Protein AF-A0A7S0BUZ9-F1 (afdb_monomer)

Foldseek 3Di:
DPPLQVQCVVVVHQAHPQRARLVLQPDDLVRLVVLQPDDLCPLHLVVLQCLQQPPDDADPDRPSNVVSLVVCCVPPNPVSSVVSLVRSQDNDSSGDNNNDPHRDPSNVVPVVVVCVVCVPPPDDDDDD

pLDDT: mean 88.38, std 6.19, range [56.31, 96.62]

InterPro domains:
  IPR021259 Protein of unknown function DUF2817 [PF10994] (1-123)

Secondary structure (DSSP, 8-state):
---SSHHHHHTT-SS-TTS--GGG----HHHHHHHHHS-TTTTSSGGGHHHHS-SS---SS-HHHHHHHHHHHHHHHHHHHHHHHHHS-SS-TTSTT---SS--HHHHHHHHHHHHHHTT-S--PPP-

Mean predicted aligned error: 5.7 Å

Solvent-accessible surface area (backbone atoms only — not comparable to full-atom values): 7621 Å² total; per-residue (Å²): 135,80,66,72,47,54,60,7,60,77,67,78,41,84,30,39,91,80,41,24,21,69,95,54,23,82,56,51,72,66,61,45,49,55,60,65,71,41,67,64,49,78,58,49,29,60,85,45,35,69,47,70,43,54,97,61,88,77,53,99,80,36,68,65,43,53,49,44,55,50,52,39,37,70,75,62,30,63,66,46,47,53,49,9,65,68,65,44,18,63,82,39,70,82,34,62,66,6,20,53,96,57,72,48,67,56,70,59,48,46,61,54,51,50,48,64,66,46,73,79,50,98,71,84,85,84,85,131

Radius of gyration: 17.75 Å; Cα contacts (8 Å, |Δi|>4): 120; chains: 1; bounding box: 33×32×54 Å

Organism: NCBI:txid101924

Nearest PDB structures (foldseek):
  2a9i-assembly1_A  TM=2.238E-01  e=6.248E+00  Mus musculus

Sequence (128 aa):
VHAVNPYGFAALRRTNENNVDLNRNFLTDEQRSDRLSADPNEHGYEDFNWHLNPTYVPRYFDPLSIAGVGLQRVWRGSKATRRALLTGTYHRKGGLWYGGERLELSNKLLPETLTSILGGANGLAKVE

Structure (mmCIF, N/CA/C/O backbone):
data_AF-A0A7S0BUZ9-F1
#
_entry.id   AF-A0A7S0BUZ9-F1
#
loop_
_atom_site.group_PDB
_atom_site.id
_atom_site.type_symbol
_atom_site.label_atom_id
_atom_site.label_alt_id
_atom_site.label_comp_id
_atom_site.label_asym_id
_atom_site.label_entity_id
_atom_site.label_seq_id
_atom_site.pdbx_PDB_ins_code
_atom_site.Cartn_x
_atom_site.Cartn_y
_atom_site.Cartn_z
_atom_site.occupancy
_atom_site.B_iso_or_equiv
_atom_site.auth_seq_id
_atom_site.auth_comp_id
_atom_site.auth_asym_id
_atom_site.auth_atom_id
_atom_site.pdbx_PDB_model_num
ATOM 1 N N . VAL A 1 1 ? -6.271 -11.844 15.303 1.00 83.81 1 VAL A N 1
ATOM 2 C CA . VAL A 1 1 ? -7.437 -11.485 14.460 1.00 83.81 1 VAL A CA 1
ATOM 3 C C . VAL A 1 1 ? -7.235 -12.102 13.087 1.00 83.81 1 VAL A C 1
ATOM 5 O O . VAL A 1 1 ? -6.216 -11.824 12.467 1.00 83.81 1 VAL A O 1
ATOM 8 N N . HIS A 1 2 ? -8.127 -12.991 12.653 1.00 88.75 2 HIS A N 1
ATOM 9 C CA . HIS A 1 2 ? -8.072 -13.585 11.312 1.00 88.75 2 HIS A CA 1
ATOM 10 C C . HIS A 1 2 ? -8.887 -12.734 10.324 1.00 88.75 2 HIS A C 1
ATOM 12 O O . HIS A 1 2 ? -9.824 -12.061 10.743 1.00 88.75 2 HIS A O 1
ATOM 18 N N . ALA A 1 3 ? -8.530 -12.765 9.035 1.00 90.25 3 ALA A N 1
ATOM 19 C CA . ALA A 1 3 ? -9.248 -12.080 7.952 1.00 90.25 3 ALA A CA 1
ATOM 20 C C . ALA A 1 3 ? -9.507 -10.572 8.182 1.00 90.25 3 ALA A C 1
ATOM 22 O O . ALA A 1 3 ? -10.606 -10.081 7.947 1.00 90.25 3 ALA A O 1
ATOM 23 N N . VAL A 1 4 ? -8.473 -9.814 8.578 1.00 94.00 4 VAL A N 1
ATOM 24 C CA . VAL A 1 4 ? -8.541 -8.337 8.726 1.00 94.00 4 VAL A CA 1
ATOM 25 C C . VAL A 1 4 ? -9.011 -7.641 7.433 1.00 94.00 4 VAL A C 1
ATOM 27 O O . VAL A 1 4 ? -9.690 -6.616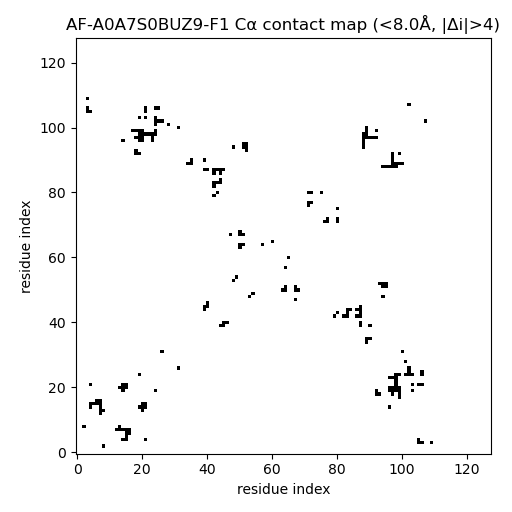 7.482 1.00 94.00 4 VAL A O 1
ATOM 30 N N . ASN A 1 5 ? -8.682 -8.219 6.273 1.00 95.56 5 ASN A N 1
ATOM 31 C CA . ASN A 1 5 ? -9.227 -7.845 4.969 1.00 95.56 5 ASN A CA 1
ATOM 32 C C . ASN A 1 5 ? -10.261 -8.897 4.507 1.00 95.56 5 ASN A C 1
ATOM 34 O O . ASN A 1 5 ? -9.883 -9.807 3.765 1.00 95.56 5 ASN A O 1
ATOM 38 N N . PRO A 1 6 ? -11.538 -8.825 4.928 1.00 94.81 6 PRO A N 1
ATOM 39 C CA . PRO A 1 6 ? -12.536 -9.833 4.566 1.00 94.81 6 PRO A CA 1
ATOM 40 C C . PRO A 1 6 ? -12.849 -9.830 3.064 1.00 94.81 6 PRO A C 1
ATOM 42 O O . PRO A 1 6 ? -12.974 -10.897 2.467 1.00 94.81 6 PRO A O 1
ATOM 45 N N . TYR A 1 7 ? -12.900 -8.649 2.435 1.00 95.69 7 TYR A N 1
ATOM 46 C CA . TYR A 1 7 ? -13.102 -8.514 0.990 1.00 95.69 7 TYR A CA 1
ATOM 47 C C . TYR A 1 7 ? -11.979 -9.198 0.204 1.00 95.69 7 TYR A C 1
ATOM 49 O O . TYR A 1 7 ? -12.228 -10.029 -0.670 1.00 95.69 7 TYR A O 1
ATOM 57 N N . GLY A 1 8 ? -10.727 -8.885 0.549 1.00 95.06 8 GLY A N 1
ATOM 58 C CA . GLY A 1 8 ? -9.569 -9.483 -0.102 1.00 95.06 8 GLY A CA 1
ATOM 59 C C . GLY A 1 8 ? -9.478 -10.985 0.136 1.00 95.06 8 GLY A C 1
ATOM 60 O O . GLY A 1 8 ? -9.204 -11.735 -0.797 1.00 95.06 8 GLY A O 1
ATOM 61 N N . PHE A 1 9 ? -9.789 -11.436 1.354 1.00 95.50 9 PHE A N 1
ATOM 62 C CA . PHE A 1 9 ? -9.824 -12.854 1.698 1.00 95.50 9 PHE A CA 1
ATOM 63 C C . PHE A 1 9 ? -10.847 -13.624 0.850 1.00 95.50 9 PHE A C 1
ATOM 65 O O . PHE A 1 9 ? -10.502 -14.650 0.269 1.00 95.50 9 PHE A O 1
ATOM 72 N N . ALA A 1 10 ? -12.070 -13.103 0.709 1.00 96.50 10 ALA A N 1
ATOM 73 C CA . ALA A 1 10 ? -13.120 -13.727 -0.098 1.00 96.50 10 ALA A CA 1
ATOM 74 C C . ALA A 1 10 ? -12.774 -13.785 -1.597 1.00 96.50 10 ALA A C 1
ATOM 76 O O . ALA A 1 10 ? -13.134 -14.740 -2.279 1.00 96.50 10 ALA A O 1
ATOM 77 N N . ALA A 1 11 ? -12.057 -12.781 -2.106 1.00 93.88 11 ALA A N 1
ATOM 78 C CA . ALA A 1 11 ? -11.679 -12.674 -3.515 1.00 93.88 11 ALA A CA 1
ATOM 79 C C . ALA A 1 11 ? -10.249 -13.166 -3.825 1.00 93.88 11 ALA A C 1
ATOM 81 O O . ALA A 1 11 ? -9.747 -12.908 -4.918 1.00 93.88 11 ALA A O 1
ATOM 82 N N . LEU A 1 12 ? -9.575 -13.838 -2.878 1.00 92.56 12 LEU A N 1
ATOM 83 C CA . LEU A 1 12 ? -8.180 -14.297 -2.998 1.00 92.56 12 LEU A CA 1
ATOM 84 C C . LEU A 1 12 ? -7.206 -13.200 -3.472 1.00 92.56 12 LEU A C 1
ATOM 86 O O . LEU A 1 12 ? -6.276 -13.447 -4.241 1.00 92.56 12 LEU A O 1
ATOM 90 N N . ARG A 1 13 ? -7.410 -11.967 -3.003 1.00 90.62 13 ARG A N 1
ATOM 91 C CA . ARG A 1 13 ? -6.595 -10.800 -3.357 1.00 90.62 13 ARG A CA 1
ATOM 92 C C . ARG A 1 13 ? -6.031 -10.114 -2.121 1.00 90.62 13 ARG A C 1
ATOM 94 O O . ARG A 1 13 ? -6.588 -10.153 -1.030 1.00 90.62 13 ARG A O 1
ATOM 101 N N . ARG A 1 14 ? -4.905 -9.429 -2.317 1.00 92.81 14 ARG A N 1
ATOM 102 C CA . ARG A 1 14 ? -4.191 -8.724 -1.244 1.00 92.81 14 ARG A CA 1
ATOM 103 C C . ARG A 1 14 ? -4.917 -7.462 -0.767 1.00 92.81 14 ARG A C 1
ATOM 105 O O . ARG A 1 14 ? -4.880 -7.155 0.421 1.00 92.81 14 ARG A O 1
ATOM 112 N N . THR A 1 15 ? -5.525 -6.723 -1.690 1.00 95.25 15 THR A N 1
ATOM 113 C CA . THR A 1 15 ? -6.110 -5.401 -1.428 1.00 95.25 15 THR A CA 1
ATOM 114 C C . THR A 1 15 ? -7.582 -5.479 -1.030 1.00 95.25 15 THR A C 1
ATOM 116 O O . THR A 1 15 ? -8.235 -6.498 -1.261 1.00 95.25 15 THR A O 1
ATOM 119 N N . ASN A 1 16 ? -8.091 -4.445 -0.365 1.00 95.81 16 ASN A N 1
ATOM 120 C CA . ASN A 1 16 ? -9.506 -4.350 0.001 1.00 95.81 16 ASN A CA 1
ATOM 121 C C . ASN A 1 16 ? -10.376 -3.877 -1.187 1.00 95.81 16 ASN A C 1
ATOM 123 O O . ASN A 1 16 ? -9.903 -3.785 -2.325 1.00 95.81 16 ASN A O 1
ATOM 127 N N . GLU A 1 17 ? -11.645 -3.573 -0.922 1.00 95.19 17 GLU A N 1
ATOM 128 C CA . GLU A 1 17 ? -12.634 -3.096 -1.895 1.00 95.19 17 GLU A CA 1
ATOM 129 C C . GLU A 1 17 ? -12.226 -1.795 -2.601 1.00 95.19 17 GLU A C 1
ATOM 131 O O . GLU A 1 17 ? -12.586 -1.581 -3.756 1.00 95.19 17 GLU A O 1
ATOM 136 N N . ASN A 1 18 ? -11.397 -0.976 -1.949 1.00 95.69 18 ASN A N 1
ATOM 137 C CA . ASN A 1 18 ? -10.876 0.285 -2.477 1.00 95.69 18 ASN A CA 1
ATOM 138 C C . ASN A 1 18 ? -9.516 0.122 -3.184 1.00 95.69 18 ASN A C 1
ATOM 140 O O . ASN A 1 18 ? -8.835 1.109 -3.455 1.00 95.69 18 ASN A O 1
ATOM 144 N N . ASN A 1 19 ? -9.096 -1.119 -3.462 1.00 95.19 19 ASN A N 1
ATOM 145 C CA . ASN A 1 19 ? -7.760 -1.465 -3.952 1.00 95.19 19 ASN A CA 1
ATOM 146 C C . ASN A 1 19 ? -6.614 -1.039 -3.009 1.00 95.19 19 ASN A C 1
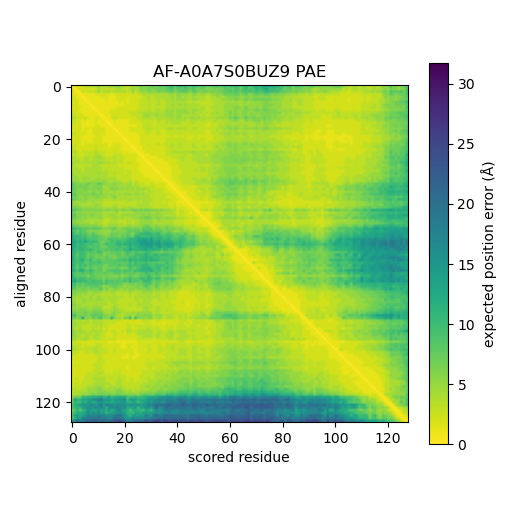ATOM 148 O O . ASN A 1 19 ? -5.463 -0.938 -3.428 1.00 95.19 19 ASN A O 1
ATOM 152 N N . VAL A 1 20 ? -6.897 -0.848 -1.721 1.00 96.62 20 VAL A N 1
ATOM 153 C CA . VAL A 1 20 ? -5.892 -0.457 -0.732 1.00 96.62 20 VAL A CA 1
ATOM 154 C C . VAL A 1 20 ? -5.202 -1.690 -0.143 1.00 96.62 20 VAL A C 1
ATOM 156 O O . VAL A 1 20 ? -5.852 -2.645 0.287 1.00 96.62 20 VAL A O 1
ATOM 159 N N . ASP A 1 21 ? -3.869 -1.684 -0.108 1.00 95.38 21 ASP A N 1
ATOM 160 C CA . ASP A 1 21 ? -3.068 -2.631 0.667 1.00 95.38 21 ASP A CA 1
ATOM 161 C C . ASP A 1 21 ? -3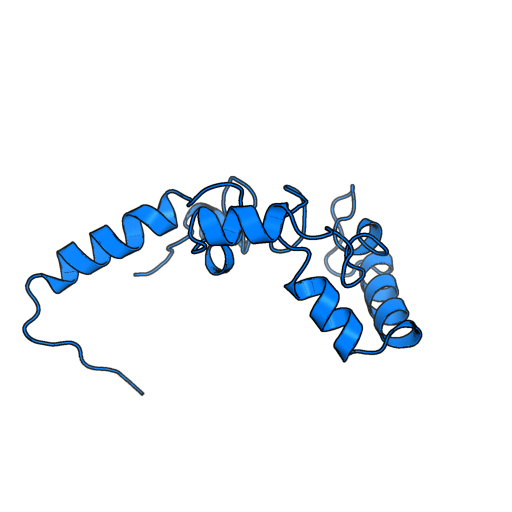.085 -2.213 2.140 1.00 95.38 21 ASP A C 1
ATOM 163 O O . ASP A 1 21 ? -2.406 -1.266 2.547 1.00 95.38 21 ASP A O 1
ATOM 167 N N . LEU A 1 22 ? -3.841 -2.949 2.959 1.00 95.06 22 LEU A N 1
ATOM 168 C CA . LEU A 1 22 ? -3.984 -2.645 4.383 1.00 95.06 22 LEU A CA 1
ATOM 169 C C . LEU A 1 22 ? -2.642 -2.626 5.134 1.00 95.06 22 LEU A C 1
ATOM 171 O O . LEU A 1 22 ? -2.495 -1.851 6.075 1.00 95.06 22 LEU A O 1
ATOM 175 N N . ASN A 1 23 ? -1.629 -3.380 4.683 1.00 93.06 23 ASN A N 1
ATOM 176 C CA . ASN A 1 23 ? -0.293 -3.383 5.301 1.00 93.06 23 ASN A CA 1
ATOM 177 C C . ASN A 1 23 ? 0.519 -2.108 5.013 1.00 93.06 23 ASN A C 1
ATOM 179 O O . ASN A 1 23 ? 1.608 -1.931 5.559 1.00 93.06 23 ASN A O 1
ATOM 183 N N . ARG A 1 24 ? 0.033 -1.240 4.123 1.00 93.00 24 ARG A N 1
ATOM 184 C CA . ARG A 1 24 ? 0.623 0.070 3.802 1.00 93.00 24 ARG A CA 1
ATOM 185 C C . ARG A 1 24 ? -0.253 1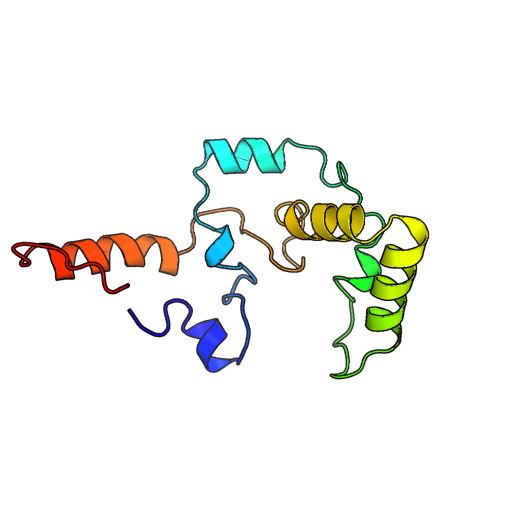.225 4.279 1.00 93.00 24 ARG A C 1
ATOM 187 O O . ARG A 1 24 ? 0.146 2.374 4.208 1.00 93.00 24 ARG A O 1
ATOM 194 N N . ASN A 1 25 ? -1.442 0.942 4.791 1.00 95.44 25 ASN A N 1
ATOM 195 C CA . ASN A 1 25 ? -2.442 1.967 5.038 1.00 95.44 25 ASN A CA 1
ATOM 196 C C . ASN A 1 25 ? -2.368 2.608 6.445 1.00 95.44 25 ASN A C 1
ATOM 198 O O . ASN A 1 25 ? -3.156 3.496 6.748 1.00 95.44 25 ASN A O 1
ATOM 202 N N . PHE A 1 26 ? -1.387 2.229 7.273 1.00 93.62 26 PHE A N 1
ATOM 203 C CA . PHE A 1 26 ? -1.171 2.734 8.643 1.00 93.62 26 PHE A CA 1
ATOM 204 C C . PHE A 1 26 ? -0.389 4.062 8.741 1.00 93.62 26 PHE A C 1
ATOM 206 O O . PHE A 1 26 ? 0.154 4.371 9.798 1.00 93.62 26 PHE A O 1
ATOM 213 N N . LEU A 1 27 ? -0.296 4.843 7.660 1.00 92.94 27 LEU A N 1
ATOM 214 C CA . LEU A 1 27 ? 0.330 6.170 7.722 1.00 92.94 27 LEU A CA 1
ATOM 215 C C . LEU A 1 27 ? -0.557 7.171 8.471 1.00 92.94 27 LEU A C 1
ATOM 217 O O . LEU A 1 27 ? -1.773 7.193 8.236 1.00 92.94 27 LEU A O 1
ATOM 221 N N . THR A 1 28 ? 0.067 8.027 9.291 1.00 93.69 28 THR A N 1
ATOM 222 C CA . THR A 1 28 ? -0.585 9.240 9.821 1.00 93.69 28 THR A CA 1
ATOM 223 C C . THR A 1 28 ? -0.933 10.200 8.685 1.00 93.69 28 THR A C 1
ATOM 225 O O . THR A 1 28 ? -0.432 10.060 7.564 1.00 93.69 28 THR A O 1
ATOM 228 N N . ASP A 1 29 ? -1.789 11.183 8.960 1.00 92.50 29 ASP A N 1
ATOM 229 C CA . ASP A 1 29 ? -2.161 12.179 7.956 1.00 92.50 29 ASP A CA 1
ATOM 230 C C . ASP A 1 29 ? -0.950 13.027 7.534 1.00 92.50 29 ASP A C 1
ATOM 232 O O . ASP A 1 29 ? -0.787 13.273 6.338 1.00 92.50 29 ASP A O 1
ATOM 236 N N . GLU A 1 30 ? -0.033 13.366 8.455 1.00 94.44 30 GLU A N 1
ATOM 237 C CA . GLU A 1 30 ? 1.219 14.050 8.096 1.00 94.44 30 GLU A CA 1
ATOM 238 C C . GLU A 1 30 ? 2.107 13.161 7.222 1.00 94.44 30 GLU A C 1
ATOM 240 O O . GLU A 1 30 ? 2.508 13.566 6.135 1.00 94.44 30 GLU A O 1
ATOM 245 N N . GLN A 1 31 ? 2.345 11.908 7.633 1.00 93.38 31 GLN A N 1
ATOM 246 C CA . GLN A 1 31 ? 3.164 10.971 6.857 1.00 93.38 31 GLN A CA 1
ATOM 247 C C . GLN A 1 31 ? 2.593 10.742 5.457 1.00 93.38 31 GLN A C 1
ATOM 249 O O . GLN A 1 31 ? 3.339 10.577 4.494 1.00 93.38 31 GLN A O 1
ATOM 254 N N . ARG A 1 32 ? 1.266 10.693 5.331 1.00 92.38 32 ARG A N 1
ATOM 255 C CA . ARG A 1 32 ? 0.591 10.539 4.043 1.00 92.38 32 ARG A CA 1
ATOM 256 C C . ARG A 1 32 ? 0.720 11.799 3.198 1.00 92.38 32 ARG A C 1
ATOM 258 O O . ARG A 1 32 ? 1.019 11.680 2.013 1.00 92.38 32 ARG A O 1
ATOM 265 N N . SER A 1 33 ? 0.534 12.974 3.797 1.00 91.88 33 SER A N 1
ATOM 266 C CA . SER A 1 33 ? 0.750 14.262 3.135 1.00 91.88 33 SER A CA 1
ATOM 267 C C . SER A 1 33 ? 2.174 14.365 2.591 1.00 91.88 33 SER A C 1
ATOM 269 O O . SER A 1 33 ? 2.356 14.656 1.411 1.00 91.88 33 SER A O 1
ATOM 271 N N . ASP A 1 34 ? 3.178 14.008 3.394 1.00 91.94 34 ASP A N 1
ATOM 272 C CA . ASP A 1 34 ? 4.580 13.996 2.974 1.00 91.94 34 ASP A CA 1
ATOM 273 C C . ASP A 1 34 ? 4.785 13.080 1.760 1.00 91.94 34 ASP A C 1
ATOM 275 O O . ASP A 1 34 ? 5.389 13.482 0.764 1.00 91.94 34 ASP A O 1
ATOM 279 N N . ARG A 1 35 ? 4.211 11.868 1.787 1.00 89.12 35 ARG A N 1
ATOM 280 C CA . ARG A 1 35 ? 4.289 10.914 0.666 1.00 89.12 35 ARG A CA 1
ATOM 281 C C . ARG A 1 35 ? 3.626 11.429 -0.602 1.00 89.12 35 ARG A C 1
ATOM 283 O O . ARG A 1 35 ? 4.164 11.194 -1.676 1.00 89.12 35 ARG A O 1
ATOM 290 N N . LEU A 1 36 ? 2.479 12.092 -0.483 1.00 89.19 36 LEU A N 1
ATOM 291 C CA . LEU A 1 36 ? 1.753 12.648 -1.625 1.00 89.19 36 LEU A CA 1
ATOM 292 C C . LEU A 1 36 ? 2.429 13.905 -2.184 1.00 89.19 36 LEU A C 1
ATOM 294 O O . LEU A 1 36 ? 2.324 14.157 -3.381 1.00 89.19 36 LEU A O 1
ATOM 298 N N . SER A 1 37 ? 3.134 14.665 -1.342 1.00 91.06 37 SER A N 1
ATOM 299 C CA . SER A 1 37 ? 3.891 15.852 -1.757 1.00 91.06 37 SER A CA 1
ATOM 300 C C . SER A 1 37 ? 5.225 15.520 -2.436 1.00 91.06 37 SER A C 1
ATOM 302 O O . SER A 1 37 ? 5.730 16.321 -3.222 1.00 91.06 37 SER A O 1
ATOM 304 N N . ALA A 1 38 ? 5.790 14.343 -2.147 1.00 89.25 38 ALA A N 1
ATOM 305 C CA . ALA A 1 38 ? 6.994 13.850 -2.799 1.00 89.25 38 ALA A CA 1
ATOM 306 C C . ALA A 1 38 ? 6.758 13.581 -4.292 1.00 89.25 38 ALA A C 1
ATOM 308 O O . ALA A 1 38 ? 5.641 13.263 -4.716 1.00 89.25 38 ALA A O 1
ATOM 309 N N . ASP A 1 39 ? 7.835 13.6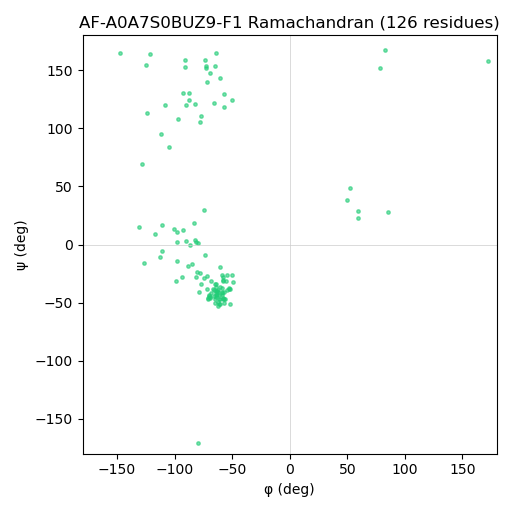56 -5.078 1.00 90.94 39 ASP A N 1
ATOM 310 C CA . ASP A 1 39 ? 7.794 13.331 -6.501 1.00 90.94 39 ASP A CA 1
ATOM 311 C C . ASP A 1 39 ? 7.285 11.883 -6.697 1.00 90.94 39 ASP A C 1
ATOM 313 O O . ASP A 1 39 ? 7.940 10.940 -6.234 1.00 90.94 39 ASP A O 1
ATOM 317 N N . PRO A 1 40 ? 6.143 11.671 -7.389 1.00 86.81 40 PRO A N 1
ATOM 318 C CA . PRO A 1 40 ? 5.609 10.334 -7.667 1.00 86.81 40 PRO A CA 1
ATOM 319 C C . PRO A 1 40 ? 6.615 9.411 -8.360 1.00 86.81 40 PRO A C 1
ATOM 321 O O . PRO A 1 40 ? 6.535 8.186 -8.226 1.00 86.81 40 PRO A O 1
ATOM 324 N N . ASN A 1 41 ? 7.568 9.980 -9.100 1.00 91.12 41 ASN A N 1
ATOM 325 C CA . ASN A 1 41 ? 8.553 9.241 -9.869 1.00 91.12 41 ASN A CA 1
ATOM 326 C C . ASN A 1 41 ? 9.984 9.364 -9.323 1.00 91.12 41 ASN A C 1
ATOM 328 O O . ASN A 1 41 ? 10.918 8.964 -10.018 1.00 91.12 41 ASN A O 1
ATOM 332 N N . GLU A 1 42 ? 10.173 9.800 -8.069 1.00 89.75 42 GLU A N 1
ATOM 333 C CA . GLU A 1 42 ? 11.498 9.986 -7.439 1.00 89.75 42 GLU A CA 1
ATOM 334 C C . GLU A 1 42 ? 12.418 8.759 -7.613 1.00 89.75 42 GLU A C 1
ATOM 336 O O . GLU A 1 42 ? 13.645 8.855 -7.687 1.00 89.75 42 GLU A O 1
ATOM 341 N N . HIS A 1 43 ? 11.829 7.561 -7.648 1.00 89.31 43 HIS A N 1
ATOM 342 C CA . HIS A 1 43 ? 12.554 6.296 -7.782 1.00 89.31 43 HIS A CA 1
ATOM 343 C C . HIS A 1 43 ? 12.224 5.520 -9.063 1.00 89.31 43 HIS A C 1
ATOM 345 O O . HIS A 1 43 ? 12.686 4.390 -9.211 1.00 89.31 43 HIS A O 1
ATOM 351 N N . GLY A 1 44 ? 11.480 6.110 -10.004 1.00 88.69 44 GLY A N 1
ATOM 352 C CA . GLY A 1 44 ? 11.190 5.503 -11.305 1.00 88.69 44 GLY A CA 1
ATOM 353 C C . GLY A 1 44 ? 9.996 4.547 -11.330 1.00 88.69 44 GLY A C 1
ATOM 354 O O . GLY A 1 44 ? 10.024 3.591 -12.097 1.00 88.69 44 GLY A O 1
ATOM 355 N N . TYR A 1 45 ? 8.983 4.710 -10.470 1.00 89.62 45 TYR A N 1
ATOM 356 C CA . TYR A 1 45 ? 7.782 3.860 -10.529 1.00 89.62 45 TYR A CA 1
ATOM 357 C C . TYR A 1 45 ? 6.948 4.143 -11.789 1.00 89.62 45 TYR A C 1
ATOM 359 O O . TYR A 1 45 ? 6.535 3.211 -12.482 1.00 89.62 45 TYR A O 1
ATOM 367 N N . GLU A 1 46 ? 6.732 5.423 -12.110 1.00 89.31 46 GLU A N 1
ATOM 368 C CA . GLU A 1 46 ? 5.903 5.851 -13.245 1.00 89.31 46 GLU A CA 1
ATOM 369 C C . GLU A 1 46 ? 6.535 5.502 -14.591 1.00 89.31 46 GLU A C 1
ATOM 371 O O . GLU A 1 46 ? 5.807 5.128 -15.512 1.00 89.31 46 GLU A O 1
ATOM 376 N N . ASP A 1 47 ? 7.872 5.493 -14.674 1.00 86.88 47 ASP A N 1
ATOM 377 C CA . ASP A 1 47 ? 8.630 5.067 -15.865 1.00 86.88 47 ASP A CA 1
ATOM 378 C C . ASP A 1 47 ? 8.161 3.704 -16.394 1.00 86.88 47 ASP A C 1
ATOM 380 O O . ASP A 1 47 ? 8.283 3.382 -17.579 1.00 86.88 47 ASP A O 1
ATOM 384 N N . PHE A 1 48 ? 7.608 2.885 -15.502 1.00 81.56 48 PHE A N 1
ATOM 385 C CA . PHE A 1 48 ? 7.227 1.524 -15.797 1.00 81.56 48 PHE A CA 1
ATOM 386 C C . PHE A 1 48 ? 5.806 1.201 -15.343 1.00 81.56 48 PHE A C 1
ATOM 388 O O . PHE A 1 48 ? 5.402 0.043 -15.334 1.00 81.56 48 PHE A O 1
ATOM 395 N N . ASN A 1 49 ? 4.991 2.201 -15.033 1.00 85.88 49 ASN A N 1
ATOM 396 C CA . ASN A 1 49 ? 3.624 1.973 -14.595 1.00 85.88 49 ASN A CA 1
ATOM 397 C C . ASN A 1 49 ? 2.826 1.076 -15.569 1.00 85.88 49 ASN A C 1
ATOM 399 O O . ASN A 1 49 ? 2.055 0.231 -15.127 1.00 85.88 49 ASN A O 1
ATOM 403 N N . TRP A 1 50 ? 3.038 1.217 -16.882 1.00 83.44 50 TRP A N 1
ATOM 404 C CA . TRP A 1 50 ? 2.306 0.468 -17.912 1.00 83.44 50 TRP A CA 1
ATOM 405 C C . TRP A 1 50 ? 2.418 -1.062 -17.779 1.00 83.44 50 TRP A C 1
ATOM 407 O O . TRP A 1 50 ? 1.477 -1.762 -18.140 1.00 83.44 50 TRP A O 1
ATOM 417 N N . HIS A 1 51 ? 3.536 -1.581 -17.254 1.00 83.00 51 HIS A N 1
ATOM 418 C CA . HIS A 1 51 ? 3.724 -3.025 -17.060 1.00 83.00 51 HIS A CA 1
ATOM 419 C C . HIS A 1 51 ? 3.323 -3.496 -15.655 1.00 83.00 51 HIS A C 1
ATOM 421 O O . HIS A 1 51 ? 2.932 -4.650 -15.491 1.00 83.00 51 HIS A O 1
ATOM 427 N N . LEU A 1 52 ? 3.416 -2.620 -14.646 1.00 83.00 52 LEU A N 1
ATOM 428 C CA . LEU A 1 52 ? 3.011 -2.919 -13.266 1.00 83.00 52 LEU A CA 1
ATOM 429 C C . LEU A 1 52 ? 1.496 -2.871 -13.085 1.00 83.00 52 LEU A C 1
ATOM 431 O O . LEU A 1 52 ? 0.943 -3.629 -12.292 1.00 83.00 52 LEU A O 1
ATOM 435 N N . ASN A 1 53 ? 0.849 -1.973 -13.824 1.00 87.31 53 ASN A N 1
ATOM 436 C CA . ASN A 1 53 ? -0.571 -1.671 -13.749 1.00 87.31 53 ASN A CA 1
ATOM 437 C C . ASN A 1 53 ? -1.174 -1.760 -15.158 1.00 87.31 53 ASN A C 1
ATOM 439 O O . ASN A 1 53 ? -1.510 -0.725 -15.749 1.00 87.31 53 ASN A O 1
ATOM 443 N N . PRO A 1 54 ? -1.264 -2.976 -15.731 1.00 85.56 54 PRO A N 1
ATOM 444 C CA . PRO A 1 54 ? -1.852 -3.164 -17.048 1.00 85.56 54 PRO A CA 1
ATOM 445 C C . PRO A 1 54 ? -3.315 -2.706 -17.045 1.00 85.56 54 PRO A C 1
ATOM 447 O O . PRO A 1 54 ? -4.052 -2.899 -16.080 1.00 85.56 54 PRO A O 1
ATOM 450 N N . THR A 1 55 ? -3.755 -2.112 -18.153 1.00 84.75 55 THR A N 1
ATOM 451 C CA . THR A 1 55 ? -5.151 -1.682 -18.356 1.00 84.75 55 THR A CA 1
ATOM 452 C C . THR A 1 55 ? -6.082 -2.831 -18.759 1.00 84.75 55 THR A C 1
ATOM 454 O O . THR A 1 55 ? -7.272 -2.622 -18.982 1.00 84.75 55 THR A O 1
ATOM 457 N N . TYR A 1 56 ? -5.545 -4.045 -18.855 1.00 85.56 56 TYR A N 1
ATOM 458 C CA . TYR A 1 56 ? -6.248 -5.283 -19.166 1.00 85.56 56 TYR A CA 1
ATOM 459 C C . TYR A 1 56 ? -6.063 -6.285 -18.023 1.00 85.56 56 TYR A C 1
ATOM 461 O O . TYR A 1 56 ? -5.173 -6.125 -17.193 1.00 85.56 56 TYR A O 1
ATOM 469 N N . VAL A 1 57 ? -6.891 -7.331 -17.979 1.00 82.31 57 VAL A N 1
ATOM 470 C CA . VAL A 1 57 ? -6.749 -8.406 -16.987 1.00 82.31 57 VAL A CA 1
ATOM 471 C C . VAL A 1 57 ? -5.593 -9.322 -17.415 1.00 82.31 57 VAL A C 1
ATOM 473 O O . VAL A 1 57 ? -5.733 -10.019 -18.427 1.00 82.31 57 VAL A O 1
ATOM 476 N N . PRO A 1 58 ? -4.453 -9.333 -16.697 1.00 77.81 58 PRO A N 1
ATOM 477 C CA . PRO A 1 58 ? -3.323 -10.168 -17.070 1.00 77.81 58 PRO A CA 1
ATOM 478 C C . PRO A 1 58 ? -3.651 -11.647 -16.852 1.00 77.81 58 PRO A C 1
ATOM 480 O O . PRO A 1 58 ? -4.389 -12.028 -15.940 1.00 77.81 58 PRO A O 1
ATOM 483 N N . ARG A 1 59 ? -3.085 -12.504 -17.704 1.00 83.88 59 ARG A N 1
ATOM 484 C CA . ARG A 1 59 ? -3.136 -13.960 -17.514 1.00 83.88 59 ARG A CA 1
ATOM 485 C C . ARG A 1 59 ? -2.188 -14.353 -16.381 1.00 83.88 59 ARG A C 1
ATOM 487 O O . ARG A 1 59 ? -1.230 -13.641 -16.102 1.00 83.88 59 ARG A O 1
ATOM 494 N N . TYR A 1 60 ? -2.412 -15.521 -15.777 1.00 76.19 60 TYR A N 1
ATOM 495 C CA . TYR A 1 60 ? -1.541 -16.040 -14.711 1.00 76.19 60 TYR A CA 1
ATOM 496 C C . TYR A 1 60 ? -0.054 -16.058 -15.119 1.00 76.19 60 TYR A C 1
ATOM 498 O O . TYR A 1 60 ? 0.814 -15.687 -14.335 1.00 76.19 60 TYR A O 1
ATOM 506 N N . PHE A 1 61 ? 0.221 -16.397 -16.381 1.00 79.19 61 PHE A N 1
ATOM 507 C CA . PHE A 1 61 ? 1.498 -16.140 -17.040 1.00 79.19 61 PHE A CA 1
ATOM 508 C C . PHE A 1 61 ? 1.294 -15.092 -18.130 1.00 79.19 61 PHE A C 1
ATOM 510 O O . PHE A 1 61 ? 0.898 -15.428 -19.246 1.00 79.19 61 PHE A O 1
ATOM 517 N N . ASP A 1 62 ? 1.543 -13.828 -17.796 1.00 83.00 62 ASP A N 1
ATOM 518 C CA . ASP A 1 62 ? 1.559 -12.734 -18.762 1.00 83.00 62 ASP A CA 1
ATOM 519 C C . ASP A 1 62 ? 3.005 -12.427 -19.201 1.00 83.00 62 ASP A C 1
ATOM 521 O O . ASP A 1 62 ? 3.785 -11.873 -18.415 1.00 83.00 62 ASP A O 1
ATOM 525 N N . PRO A 1 63 ? 3.389 -12.768 -20.448 1.00 82.69 63 PRO A N 1
ATOM 526 C CA . PRO A 1 63 ? 4.722 -12.494 -20.968 1.00 82.69 63 PRO A CA 1
ATOM 527 C C . PRO A 1 63 ? 5.090 -11.009 -20.935 1.00 82.69 63 PRO A C 1
ATOM 529 O O . PRO A 1 63 ? 6.261 -10.697 -20.738 1.00 82.69 63 PRO A O 1
ATOM 532 N N . LEU A 1 64 ? 4.121 -10.096 -21.089 1.00 81.31 64 LEU A N 1
ATOM 533 C CA . LEU A 1 64 ? 4.381 -8.654 -21.085 1.00 81.31 64 LEU A CA 1
ATOM 534 C C . LEU A 1 64 ? 4.765 -8.167 -19.686 1.00 81.31 64 LEU A C 1
ATOM 536 O O . LEU A 1 64 ? 5.754 -7.449 -19.532 1.00 81.31 64 LEU A O 1
ATOM 540 N N . SER A 1 65 ? 4.046 -8.616 -18.654 1.00 78.19 65 SER A N 1
ATOM 541 C CA . SER A 1 65 ? 4.375 -8.298 -17.260 1.00 78.19 65 SER A CA 1
ATOM 542 C C . SER A 1 65 ? 5.729 -8.884 -16.850 1.00 78.19 65 SER A C 1
ATOM 544 O O . SER A 1 65 ? 6.546 -8.191 -16.242 1.00 78.19 65 SER A O 1
ATOM 546 N N . ILE A 1 66 ? 6.002 -10.142 -17.222 1.00 81.44 66 ILE A N 1
ATOM 547 C CA . ILE A 1 66 ? 7.271 -10.820 -16.909 1.00 81.44 66 ILE A CA 1
ATOM 548 C C . ILE A 1 66 ? 8.443 -10.135 -17.624 1.00 81.44 66 ILE A C 1
ATOM 550 O O . ILE A 1 66 ? 9.464 -9.840 -16.995 1.00 81.44 66 ILE A O 1
ATOM 554 N N . ALA A 1 67 ? 8.295 -9.839 -18.918 1.00 84.31 67 ALA A N 1
ATOM 555 C CA . ALA A 1 67 ? 9.313 -9.145 -19.698 1.00 84.31 67 ALA A CA 1
ATOM 556 C C . ALA A 1 67 ? 9.573 -7.735 -19.156 1.00 84.31 67 ALA A C 1
ATOM 558 O O . ALA A 1 67 ? 10.731 -7.337 -19.062 1.00 84.31 67 ALA A O 1
ATOM 559 N N . GLY A 1 68 ? 8.532 -7.011 -18.730 1.00 81.06 68 GLY A N 1
ATOM 560 C CA . GLY A 1 68 ? 8.665 -5.691 -18.112 1.00 81.06 68 GLY A CA 1
ATOM 561 C C . GLY A 1 68 ? 9.559 -5.711 -16.868 1.00 81.06 68 GLY A C 1
ATOM 562 O O . GLY A 1 68 ? 10.534 -4.961 -16.795 1.00 81.06 68 GLY A O 1
ATOM 563 N N . VAL A 1 69 ? 9.308 -6.634 -15.931 1.00 76.31 69 VAL A N 1
ATOM 564 C CA . VAL A 1 69 ? 10.130 -6.789 -14.714 1.00 76.31 69 VAL A CA 1
ATOM 565 C C . VAL A 1 69 ? 11.556 -7.248 -15.044 1.00 76.31 69 VAL A C 1
ATOM 567 O O . VAL A 1 69 ? 12.521 -6.779 -14.434 1.00 76.31 69 VAL A O 1
ATOM 570 N N . GLY A 1 70 ? 11.711 -8.150 -16.017 1.00 82.62 70 GLY A N 1
ATOM 571 C CA . GLY A 1 70 ? 13.020 -8.607 -16.487 1.00 82.62 70 GLY A CA 1
ATOM 572 C C . GLY A 1 70 ? 13.849 -7.469 -17.084 1.00 82.62 70 GLY A C 1
ATOM 573 O O . GLY A 1 70 ? 14.989 -7.251 -16.671 1.00 82.62 70 GLY A O 1
ATOM 574 N N . LEU A 1 71 ? 13.249 -6.689 -17.986 1.00 83.62 71 LEU A N 1
ATOM 575 C CA . LEU A 1 71 ? 13.870 -5.523 -18.610 1.00 83.62 71 LEU A CA 1
ATOM 576 C C . LEU A 1 71 ? 14.283 -4.498 -17.551 1.00 83.62 71 LEU A C 1
ATOM 578 O O . LEU A 1 71 ? 15.401 -3.994 -17.585 1.00 83.62 71 LEU A O 1
ATOM 582 N N . GLN A 1 72 ? 13.437 -4.268 -16.544 1.00 77.12 72 GLN A N 1
ATOM 583 C CA . GLN A 1 72 ? 13.773 -3.385 -15.429 1.00 77.12 72 GLN A CA 1
ATOM 584 C C . GLN A 1 72 ? 15.024 -3.799 -14.683 1.00 77.12 72 GLN A C 1
ATOM 586 O O . GLN A 1 72 ? 15.906 -2.983 -14.396 1.00 77.12 72 GLN A O 1
ATOM 591 N N . ARG A 1 73 ? 15.104 -5.088 -14.374 1.00 83.56 73 ARG A N 1
ATOM 592 C CA . ARG A 1 73 ? 16.227 -5.637 -13.634 1.00 83.56 73 ARG A CA 1
ATOM 593 C C . ARG A 1 73 ? 17.526 -5.535 -14.432 1.00 83.56 73 ARG A C 1
ATOM 595 O O . ARG A 1 73 ? 18.567 -5.314 -13.821 1.00 83.56 73 ARG A O 1
ATOM 602 N N . VAL A 1 74 ? 17.455 -5.656 -15.759 1.00 86.75 74 VAL A N 1
ATOM 603 C CA . VAL A 1 74 ? 18.597 -5.481 -16.669 1.00 86.75 74 VAL A CA 1
ATOM 604 C C . VAL A 1 74 ? 19.023 -4.014 -16.758 1.00 86.75 74 VAL A C 1
ATOM 606 O O . VAL A 1 74 ? 20.208 -3.727 -16.639 1.00 86.75 74 VAL A O 1
ATOM 609 N N . TRP A 1 75 ? 18.080 -3.082 -16.918 1.00 83.44 75 TRP A N 1
ATOM 610 C CA . TRP A 1 75 ? 18.394 -1.669 -17.165 1.00 83.44 75 TRP A CA 1
ATOM 611 C C . TRP A 1 75 ? 18.804 -0.893 -15.910 1.00 83.44 75 TRP A C 1
ATOM 613 O O . TRP A 1 75 ? 19.713 -0.071 -15.971 1.00 83.44 75 TRP A O 1
ATOM 623 N N . ARG A 1 76 ? 18.138 -1.121 -14.770 1.00 83.31 76 ARG A N 1
ATOM 624 C CA . ARG A 1 76 ? 18.364 -0.347 -13.529 1.00 83.31 76 ARG A CA 1
ATOM 625 C C . ARG A 1 76 ? 18.981 -1.154 -12.395 1.00 83.31 76 ARG A C 1
ATOM 627 O O . ARG A 1 76 ? 19.395 -0.594 -11.380 1.00 83.31 76 ARG A O 1
ATOM 634 N N . GLY A 1 77 ? 19.041 -2.471 -12.547 1.00 89.75 77 GLY A N 1
ATOM 635 C CA . GLY A 1 77 ? 19.487 -3.365 -11.495 1.00 89.75 77 GLY A CA 1
ATOM 636 C C . GLY A 1 77 ? 18.415 -3.622 -10.433 1.00 89.75 77 GLY A C 1
ATOM 637 O O . GLY A 1 77 ? 17.564 -2.797 -10.102 1.00 89.75 77 GLY A O 1
ATOM 638 N N . SER A 1 78 ? 18.513 -4.798 -9.820 1.00 88.31 78 SER A N 1
ATOM 639 C CA . SER A 1 78 ? 17.541 -5.336 -8.859 1.00 88.31 78 SER A CA 1
ATOM 640 C C . SER A 1 78 ? 17.195 -4.405 -7.693 1.00 88.31 78 SER A C 1
ATOM 642 O O . SER A 1 78 ? 16.050 -4.377 -7.241 1.00 88.31 78 SER A O 1
ATOM 644 N N . LYS A 1 79 ? 18.188 -3.674 -7.168 1.00 90.69 79 LYS A N 1
ATOM 645 C CA . LYS A 1 79 ? 18.007 -2.784 -6.010 1.00 90.69 79 LYS A CA 1
ATOM 646 C C . LYS A 1 79 ? 17.144 -1.576 -6.371 1.00 90.69 79 LYS A C 1
ATOM 648 O O . LYS A 1 79 ? 16.218 -1.264 -5.627 1.00 90.69 79 LYS A O 1
ATOM 653 N N . ALA A 1 80 ? 17.420 -0.940 -7.509 1.00 88.88 80 ALA A N 1
ATOM 654 C CA . ALA A 1 80 ? 16.661 0.213 -7.975 1.00 88.88 80 ALA A CA 1
ATOM 655 C C . ALA A 1 80 ? 15.222 -0.183 -8.327 1.00 88.88 80 ALA A C 1
ATOM 657 O O . ALA A 1 80 ? 14.291 0.460 -7.854 1.00 88.88 80 ALA A O 1
ATOM 658 N N . THR A 1 81 ? 15.029 -1.304 -9.034 1.00 87.50 81 THR A N 1
ATOM 659 C CA . THR A 1 81 ? 13.688 -1.831 -9.339 1.00 87.50 81 THR A CA 1
ATOM 660 C C . THR A 1 81 ? 12.880 -2.087 -8.067 1.00 87.50 81 THR A C 1
ATOM 662 O O . THR A 1 81 ? 11.733 -1.662 -7.957 1.00 87.50 81 THR A O 1
ATOM 665 N N . ARG A 1 82 ? 13.480 -2.741 -7.061 1.00 88.50 82 ARG A N 1
ATOM 666 C CA . ARG A 1 82 ? 12.807 -2.986 -5.779 1.00 88.50 82 ARG A CA 1
ATOM 667 C C . ARG A 1 82 ? 12.457 -1.682 -5.064 1.00 88.50 82 ARG A C 1
ATOM 669 O O . ARG A 1 82 ? 11.380 -1.595 -4.487 1.00 88.50 82 ARG A O 1
ATOM 676 N N . ARG A 1 83 ? 13.350 -0.689 -5.085 1.00 89.81 83 ARG A N 1
ATOM 677 C CA . ARG A 1 83 ? 13.100 0.620 -4.471 1.00 89.81 83 ARG A CA 1
ATOM 678 C C . ARG A 1 83 ? 11.904 1.307 -5.131 1.00 89.81 83 ARG A C 1
ATOM 680 O O . ARG A 1 83 ? 10.972 1.640 -4.412 1.00 89.81 83 ARG A O 1
ATOM 687 N N . ALA A 1 84 ? 11.895 1.401 -6.461 1.00 88.69 84 ALA A N 1
ATOM 688 C CA . ALA A 1 84 ? 10.795 1.973 -7.240 1.00 88.69 84 ALA A CA 1
ATOM 689 C C . ALA A 1 84 ? 9.442 1.350 -6.862 1.00 88.69 84 ALA A C 1
ATOM 691 O O . ALA A 1 84 ? 8.504 2.055 -6.493 1.00 88.69 84 ALA A O 1
ATOM 692 N N . LEU A 1 85 ? 9.379 0.013 -6.869 1.00 86.75 85 LEU A N 1
ATOM 693 C CA . LEU A 1 85 ? 8.177 -0.760 -6.552 1.00 86.75 85 LEU A CA 1
ATOM 694 C C . LEU A 1 85 ? 7.642 -0.515 -5.139 1.00 86.75 85 LEU A C 1
ATOM 696 O O . LEU A 1 85 ? 6.436 -0.549 -4.922 1.00 86.75 85 LEU A O 1
ATOM 700 N N . LEU A 1 86 ? 8.526 -0.321 -4.160 1.00 86.31 86 LEU A N 1
ATOM 701 C CA . LEU A 1 86 ? 8.123 -0.163 -2.764 1.00 86.31 86 LEU A CA 1
ATOM 702 C C . LEU A 1 86 ? 7.657 1.261 -2.441 1.00 86.31 86 LEU A C 1
ATOM 704 O O . LEU A 1 86 ? 6.838 1.425 -1.537 1.00 86.31 86 LEU A O 1
ATOM 708 N N . THR A 1 87 ? 8.160 2.274 -3.148 1.00 84.69 87 THR A N 1
ATOM 709 C CA . THR A 1 87 ? 7.914 3.684 -2.810 1.00 84.69 87 THR A CA 1
ATOM 710 C C . THR A 1 87 ? 6.819 4.347 -3.632 1.00 84.69 87 THR A C 1
ATOM 712 O O . THR A 1 87 ? 6.114 5.183 -3.080 1.00 84.69 87 THR A O 1
ATOM 715 N N . GLY A 1 88 ? 6.609 3.957 -4.894 1.00 83.25 88 GLY A N 1
ATOM 716 C CA . GLY A 1 88 ? 5.586 4.551 -5.777 1.00 83.25 88 GLY A CA 1
ATOM 717 C C . GLY A 1 88 ? 4.140 4.139 -5.468 1.00 83.25 88 GLY A C 1
ATOM 718 O O . GLY A 1 88 ? 3.309 4.034 -6.360 1.00 83.25 88 GLY A O 1
ATOM 719 N N . THR A 1 89 ? 3.833 3.834 -4.207 1.00 86.69 89 THR A N 1
ATOM 720 C CA . THR A 1 89 ? 2.615 3.118 -3.801 1.00 86.69 89 THR A CA 1
ATOM 721 C C . THR A 1 89 ? 1.501 4.022 -3.260 1.00 86.69 89 THR A C 1
ATOM 723 O O . THR A 1 89 ? 0.542 3.516 -2.695 1.00 86.69 89 THR A O 1
ATOM 726 N N . TYR A 1 90 ? 1.566 5.349 -3.429 1.00 91.81 90 TYR A N 1
ATOM 727 C CA . TYR A 1 90 ? 0.546 6.276 -2.889 1.00 91.81 90 TYR A CA 1
ATOM 728 C C . TYR A 1 90 ? -0.064 7.238 -3.910 1.00 91.81 90 TYR A C 1
ATOM 730 O O . TYR A 1 90 ? -1.133 7.782 -3.652 1.00 91.81 90 TYR A O 1
ATOM 738 N N . HIS A 1 91 ? 0.545 7.417 -5.081 1.00 90.44 91 HIS A N 1
ATOM 739 C CA . HIS A 1 91 ? 0.073 8.400 -6.063 1.00 90.44 91 HIS A CA 1
ATOM 740 C C . HIS A 1 91 ? -0.984 7.853 -7.028 1.00 90.44 91 HIS A C 1
ATOM 742 O O . HIS A 1 91 ? -1.724 8.626 -7.632 1.00 90.44 91 HIS A O 1
ATOM 748 N N . ARG A 1 92 ? -1.109 6.525 -7.163 1.00 89.12 92 ARG A N 1
ATOM 749 C CA . ARG A 1 92 ? -2.010 5.893 -8.138 1.00 89.12 92 ARG A CA 1
ATOM 750 C C . ARG A 1 92 ? -2.990 4.923 -7.484 1.00 89.12 92 ARG A C 1
ATOM 752 O O . ARG A 1 92 ? -2.597 3.843 -7.057 1.00 89.12 92 ARG A O 1
ATOM 759 N N . LYS A 1 93 ? -4.289 5.255 -7.504 1.00 91.50 93 LYS A N 1
ATOM 760 C CA . LYS A 1 93 ? -5.371 4.426 -6.921 1.00 91.50 93 LYS A CA 1
ATOM 761 C C . LYS A 1 93 ? -5.445 3.005 -7.481 1.00 91.50 93 LYS A C 1
ATOM 763 O O . LYS A 1 93 ? -5.658 2.047 -6.745 1.00 91.50 93 LYS A O 1
ATOM 768 N N . GLY A 1 94 ? -5.262 2.866 -8.792 1.00 88.81 94 GLY A N 1
ATOM 769 C CA . GLY A 1 94 ? -5.209 1.566 -9.472 1.00 88.81 94 GLY A CA 1
ATOM 770 C C . GLY A 1 94 ? -3.839 0.888 -9.403 1.00 88.81 94 GLY A C 1
ATOM 771 O O . GLY A 1 94 ? -3.645 -0.135 -10.047 1.00 88.81 94 GLY A O 1
ATOM 772 N N . GLY A 1 95 ? -2.885 1.485 -8.686 1.00 89.44 95 GLY A N 1
ATOM 773 C CA . GLY A 1 95 ? -1.509 1.031 -8.609 1.00 89.44 95 GLY A CA 1
ATOM 774 C C . GLY A 1 95 ? -1.335 -0.236 -7.776 1.00 89.44 95 GLY A C 1
ATOM 775 O O . GLY A 1 95 ? -2.062 -0.489 -6.809 1.00 89.44 95 GLY A O 1
ATOM 776 N N . LEU A 1 96 ? -0.310 -1.012 -8.115 1.00 88.56 96 LEU A N 1
ATOM 777 C CA . LEU A 1 96 ? 0.163 -2.124 -7.311 1.00 88.56 96 LEU A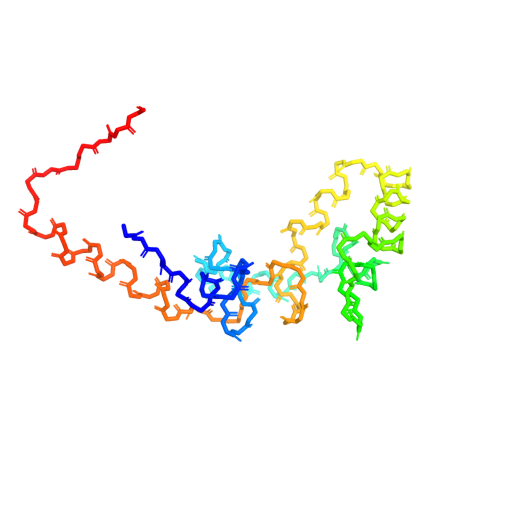 CA 1
ATOM 778 C C . LEU A 1 96 ? 0.539 -1.624 -5.910 1.00 88.56 96 LEU A C 1
ATOM 780 O O . LEU A 1 96 ? 1.310 -0.677 -5.765 1.00 88.56 96 LEU A O 1
ATOM 784 N N . TRP A 1 97 ? 0.009 -2.299 -4.888 1.00 90.06 97 TRP A N 1
ATOM 785 C CA . TRP A 1 97 ? 0.237 -2.006 -3.464 1.00 90.06 97 TRP A CA 1
ATOM 786 C C . TRP A 1 97 ? -0.175 -0.603 -3.015 1.00 90.06 97 TRP A C 1
ATOM 788 O O . TRP A 1 97 ? 0.392 -0.089 -2.053 1.00 90.06 97 TRP A O 1
ATOM 798 N N . TYR A 1 98 ? -1.169 -0.010 -3.678 1.00 94.31 98 TYR A N 1
ATOM 799 C CA . TYR A 1 98 ? -1.695 1.301 -3.324 1.00 94.31 98 TYR A CA 1
ATOM 800 C C . TYR A 1 98 ? -2.035 1.413 -1.824 1.00 94.31 98 TYR A C 1
ATOM 802 O O . TYR A 1 98 ? -2.794 0.611 -1.288 1.00 94.31 98 TYR A O 1
ATOM 810 N N . GLY A 1 99 ? -1.470 2.400 -1.130 1.00 94.62 99 GLY A N 1
ATOM 811 C CA . GLY A 1 99 ? -1.605 2.581 0.319 1.00 94.62 99 GLY A CA 1
ATOM 812 C C . GLY A 1 99 ? -2.838 3.376 0.762 1.00 94.62 99 GLY A C 1
ATOM 813 O O . GLY A 1 99 ? -3.054 3.549 1.963 1.00 94.62 99 GLY A O 1
ATOM 814 N N . GLY A 1 100 ? -3.670 3.838 -0.175 1.00 94.62 100 GLY A N 1
ATOM 815 C CA . GLY A 1 100 ? -4.889 4.595 0.116 1.00 94.62 100 GLY A CA 1
ATOM 816 C C . GLY A 1 100 ? -4.666 6.091 0.35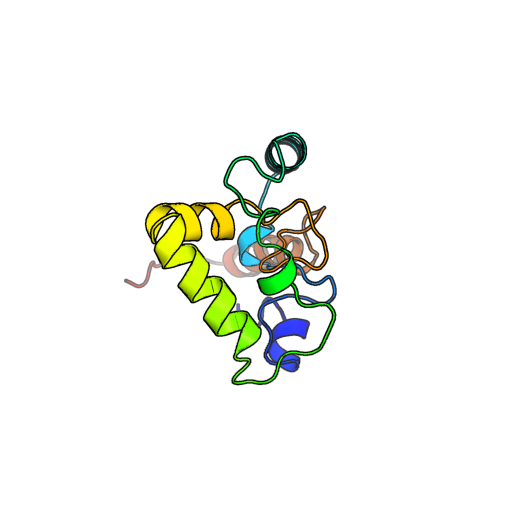0 1.00 94.62 100 GLY A C 1
ATOM 817 O O . GLY A 1 100 ? -3.553 6.561 0.576 1.00 94.62 100 GLY A O 1
ATOM 818 N N . GLU A 1 101 ? -5.765 6.841 0.349 1.00 92.69 101 GLU A N 1
ATOM 819 C CA . GLU A 1 101 ? -5.814 8.289 0.636 1.00 92.69 101 GLU A CA 1
ATOM 820 C C . GLU A 1 101 ? -6.210 8.610 2.079 1.00 92.69 101 GLU A C 1
ATOM 822 O O . GLU A 1 10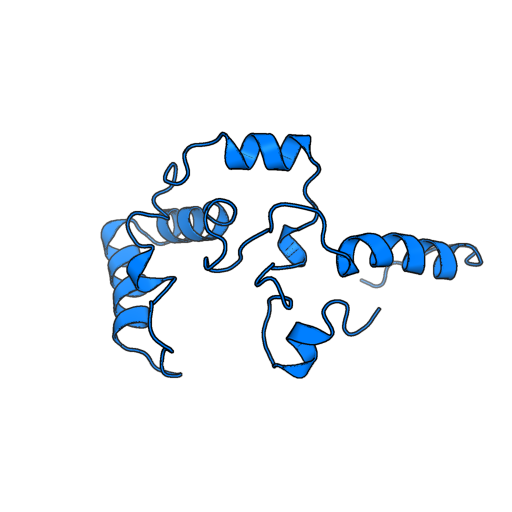1 ? -6.039 9.731 2.538 1.00 92.69 101 GLU A O 1
ATOM 827 N N . ARG A 1 102 ? -6.738 7.624 2.801 1.00 93.75 102 ARG A N 1
ATOM 828 C CA . ARG A 1 102 ? -7.180 7.738 4.191 1.00 93.75 102 ARG A CA 1
ATOM 829 C C . ARG A 1 102 ? -6.966 6.410 4.899 1.00 93.75 102 ARG A C 1
ATOM 831 O O . ARG A 1 102 ? -6.789 5.389 4.237 1.00 93.75 102 ARG A O 1
ATOM 838 N N . LEU A 1 103 ? -7.022 6.409 6.226 1.00 95.12 103 LEU A N 1
ATOM 839 C CA . LEU A 1 103 ? -7.052 5.169 6.996 1.00 95.12 103 LEU A CA 1
ATOM 840 C C . LEU A 1 103 ? -8.362 4.408 6.706 1.00 95.12 103 LEU A C 1
ATOM 842 O O . LEU A 1 103 ? -9.460 4.942 6.896 1.00 95.12 103 LEU A O 1
ATOM 846 N N . GLU A 1 104 ? -8.239 3.176 6.224 1.00 96.25 104 GLU A N 1
ATOM 847 C CA . GLU A 1 104 ? -9.345 2.282 5.885 1.00 96.25 104 GLU A CA 1
ATOM 848 C C . GLU A 1 104 ? -10.023 1.743 7.147 1.00 96.25 104 GLU A C 1
ATOM 850 O O . GLU A 1 104 ? -9.408 1.620 8.210 1.00 96.25 104 GLU A O 1
ATOM 855 N N . LEU A 1 105 ? -11.303 1.384 7.023 1.00 94.31 105 LEU A N 1
ATOM 856 C CA . LEU A 1 105 ? -12.124 0.968 8.161 1.00 94.31 105 LEU A CA 1
ATOM 857 C C . LEU A 1 105 ? -11.535 -0.247 8.892 1.00 94.31 105 LEU A C 1
ATOM 859 O O . LEU A 1 105 ? -11.447 -0.226 10.116 1.00 94.31 105 LEU A O 1
ATOM 863 N N . SER A 1 106 ? -11.052 -1.258 8.162 1.00 93.81 106 SER A N 1
ATOM 864 C CA . SER A 1 106 ? -10.387 -2.427 8.757 1.00 93.81 106 SER A CA 1
ATOM 865 C C . SER A 1 106 ? -9.224 -2.046 9.676 1.00 93.81 106 SER A C 1
ATOM 867 O O . SER A 1 106 ? -9.056 -2.639 10.739 1.00 93.81 106 SER A O 1
ATOM 869 N N . ASN A 1 107 ? -8.438 -1.037 9.294 1.00 94.62 107 ASN A N 1
ATOM 870 C CA . ASN A 1 107 ? -7.289 -0.586 10.073 1.00 94.62 107 ASN A CA 1
ATOM 871 C C . ASN A 1 107 ? -7.682 0.328 11.240 1.00 94.62 107 ASN A C 1
ATOM 873 O O . ASN A 1 107 ? -6.936 0.390 12.212 1.00 94.62 107 ASN A O 1
ATOM 877 N N . LYS A 1 108 ? -8.842 0.997 11.176 1.00 94.12 108 LYS A N 1
ATOM 878 C CA . LYS A 1 108 ? -9.433 1.722 12.316 1.00 94.12 108 LYS A CA 1
ATOM 879 C C . LYS A 1 108 ? -9.972 0.762 13.376 1.00 94.12 108 LYS A C 1
ATOM 881 O O . LYS A 1 108 ? -9.657 0.897 14.551 1.00 94.12 108 LYS A O 1
ATOM 886 N N . LEU A 1 109 ? -10.723 -0.248 12.939 1.00 93.94 109 LEU A N 1
ATOM 887 C CA . LEU A 1 109 ? -11.371 -1.212 13.829 1.00 93.94 109 LEU A CA 1
ATOM 888 C C . LEU A 1 109 ? -10.381 -2.180 14.480 1.00 93.94 109 LEU A C 1
ATOM 890 O O . LEU A 1 109 ? -10.659 -2.706 15.557 1.00 93.94 109 LEU A O 1
ATOM 894 N N . LEU A 1 110 ? -9.236 -2.452 13.846 1.00 93.38 110 LEU A N 1
ATOM 895 C CA . LEU A 1 110 ? -8.271 -3.419 14.362 1.00 93.38 110 LEU A CA 1
ATOM 896 C C . LEU A 1 110 ? -7.703 -3.013 15.742 1.00 93.38 110 LEU A C 1
ATOM 898 O O . LEU A 1 110 ? -7.816 -3.830 16.656 1.00 93.38 110 LEU A O 1
ATOM 902 N N . PRO A 1 111 ? -7.146 -1.801 15.954 1.00 90.94 111 PRO A N 1
ATOM 903 C CA . PRO A 1 111 ? -6.724 -1.346 17.280 1.00 90.94 111 PRO A CA 1
ATOM 904 C C . PRO A 1 111 ? -7.854 -1.318 18.311 1.00 90.94 111 PRO A C 1
ATOM 906 O O . PRO A 1 111 ? -7.639 -1.733 19.447 1.00 90.94 111 PRO A O 1
ATOM 909 N N . GLU A 1 112 ? -9.057 -0.877 17.931 1.00 91.75 112 GLU A N 1
ATOM 910 C CA . GLU A 1 112 ? -10.229 -0.845 18.821 1.00 91.75 112 GLU A CA 1
ATOM 911 C C . GLU A 1 112 ? -10.601 -2.256 19.294 1.00 91.75 112 GLU A C 1
ATOM 913 O O . GLU A 1 112 ? -10.754 -2.510 20.489 1.00 91.75 112 GLU A O 1
ATOM 918 N N . THR A 1 113 ? -10.648 -3.206 18.358 1.00 91.44 113 THR A N 1
ATOM 919 C CA . THR A 1 113 ? -10.931 -4.619 18.631 1.00 91.44 113 THR A CA 1
ATOM 920 C C . THR A 1 113 ? -9.841 -5.237 19.500 1.00 91.44 113 THR A C 1
ATOM 922 O O . THR A 1 113 ? -10.141 -5.932 20.467 1.00 91.44 113 THR A O 1
ATOM 925 N N . LEU A 1 114 ? -8.568 -4.973 19.192 1.00 90.38 114 LEU A N 1
ATOM 926 C CA . LEU A 1 114 ? -7.448 -5.445 20.005 1.00 90.38 114 LEU A CA 1
ATOM 927 C C . LEU A 1 114 ? -7.517 -4.870 21.419 1.00 90.38 114 LEU A C 1
ATOM 929 O O . LEU A 1 114 ? -7.350 -5.617 22.371 1.00 90.38 114 LEU A O 1
ATOM 933 N N . THR A 1 115 ? -7.828 -3.584 21.571 1.00 90.62 115 THR A N 1
ATOM 934 C CA . THR A 1 115 ? -7.959 -2.933 22.883 1.00 90.62 115 THR A CA 1
ATOM 935 C C . THR A 1 115 ? -9.115 -3.530 23.679 1.00 90.62 115 THR A C 1
ATOM 937 O O . THR A 1 115 ? -8.959 -3.812 24.861 1.00 90.62 115 THR A O 1
ATOM 940 N N . SER A 1 116 ? -10.251 -3.798 23.034 1.00 89.81 116 SER A N 1
ATOM 941 C CA . SER A 1 116 ? -11.394 -4.461 23.668 1.00 89.81 116 SER A CA 1
ATOM 942 C C . SER A 1 116 ? -11.061 -5.884 24.132 1.00 89.81 116 SER A C 1
ATOM 944 O O . SER A 1 116 ? -11.393 -6.249 25.257 1.00 89.81 116 SER A O 1
ATOM 946 N N . ILE A 1 117 ? -10.360 -6.671 23.308 1.00 88.88 117 ILE A N 1
ATOM 947 C CA . ILE A 1 117 ? -9.947 -8.042 23.654 1.00 88.88 117 ILE A CA 1
ATOM 948 C C . ILE A 1 117 ? -8.889 -8.036 24.767 1.00 88.88 117 ILE A C 1
ATOM 950 O O . ILE A 1 117 ? -8.932 -8.865 25.674 1.00 88.88 117 ILE A O 1
ATOM 954 N N . LEU A 1 118 ? -7.931 -7.110 24.697 1.00 89.44 118 LEU A N 1
ATOM 955 C CA . LEU A 1 118 ? -6.797 -7.033 25.617 1.00 89.44 118 LEU A CA 1
ATOM 956 C C . LEU A 1 118 ? -7.106 -6.276 26.909 1.00 89.44 118 LEU A C 1
ATOM 958 O O . LEU A 1 118 ? -6.374 -6.445 27.876 1.00 89.44 118 LEU A O 1
ATOM 962 N N . GLY A 1 119 ? -8.175 -5.480 26.971 1.00 84.75 119 GLY A N 1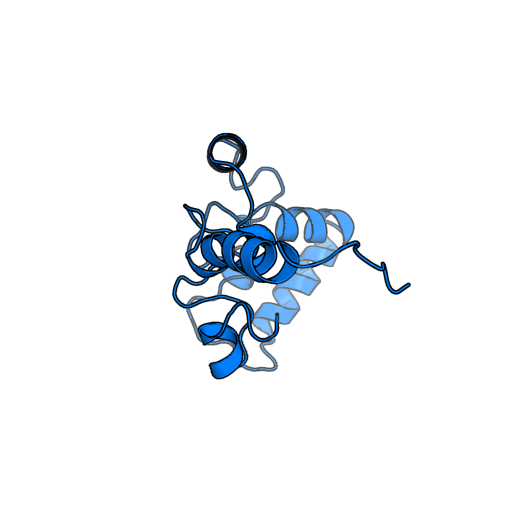
ATOM 963 C CA . GLY A 1 119 ? -8.550 -4.717 28.167 1.00 84.75 119 GLY A CA 1
ATOM 964 C C . GLY A 1 119 ? -8.850 -5.587 29.393 1.00 84.75 119 GLY A C 1
ATOM 965 O O . GLY A 1 119 ? -8.784 -5.099 30.516 1.00 84.75 119 GLY A O 1
ATOM 966 N N . GLY A 1 120 ? -9.136 -6.879 29.192 1.00 80.94 120 GLY A N 1
ATOM 967 C CA . GLY A 1 120 ? -9.256 -7.878 30.260 1.00 80.94 120 GLY A CA 1
ATOM 968 C C . GLY A 1 120 ? -8.004 -8.738 30.482 1.00 80.94 120 GLY A C 1
ATOM 969 O O . GLY A 1 120 ? -8.042 -9.663 31.291 1.00 80.94 120 GLY A O 1
ATOM 970 N N . ALA A 1 121 ? -6.913 -8.497 29.751 1.00 83.69 121 ALA A N 1
ATOM 971 C CA . ALA A 1 121 ? -5.703 -9.307 29.817 1.00 83.69 121 ALA A CA 1
ATOM 972 C C . ALA A 1 121 ? -4.700 -8.736 30.833 1.00 83.69 121 ALA A C 1
ATOM 974 O O . ALA A 1 121 ? -4.328 -7.569 30.777 1.00 83.69 121 ALA A O 1
ATOM 975 N N . ASN A 1 122 ? -4.188 -9.593 31.721 1.00 78.38 122 ASN A N 1
ATOM 976 C CA . ASN A 1 122 ? -3.183 -9.224 32.731 1.00 78.38 122 ASN A CA 1
ATOM 977 C C . ASN A 1 122 ? -1.739 -9.183 32.185 1.00 78.38 122 ASN A C 1
ATOM 979 O O . ASN A 1 122 ? -0.794 -8.957 32.938 1.00 78.38 122 ASN A O 1
ATOM 983 N N . GLY A 1 123 ? -1.550 -9.438 30.889 1.00 77.81 123 GLY A N 1
ATOM 984 C CA . GLY A 1 123 ? -0.246 -9.438 30.234 1.00 77.81 123 GLY A CA 1
ATOM 985 C C . GLY A 1 123 ? -0.317 -9.948 28.795 1.00 77.81 123 GLY A C 1
ATOM 986 O O . GLY A 1 123 ? -1.243 -10.664 28.417 1.00 77.81 123 GLY A O 1
ATOM 987 N N . LEU A 1 124 ? 0.678 -9.574 27.992 1.00 80.62 124 LEU A N 1
ATOM 988 C CA . LEU A 1 124 ? 0.867 -10.046 26.621 1.00 80.62 124 LEU A CA 1
ATOM 989 C C . LEU A 1 124 ? 2.073 -10.983 26.583 1.00 80.62 124 LEU A C 1
ATOM 991 O O . LEU A 1 124 ? 3.189 -10.569 26.891 1.00 80.62 124 LEU A O 1
ATOM 995 N N . ALA A 1 125 ? 1.859 -12.234 26.183 1.00 79.62 125 ALA A N 1
ATOM 996 C CA . ALA A 1 125 ? 2.953 -13.146 25.880 1.00 79.62 125 ALA A CA 1
ATOM 997 C C . ALA A 1 125 ? 3.353 -12.976 24.411 1.00 79.62 125 ALA A C 1
ATOM 999 O O . ALA A 1 125 ? 2.523 -13.109 23.509 1.00 79.62 125 ALA A O 1
ATOM 1000 N N . LYS A 1 126 ? 4.631 -12.688 24.167 1.00 78.75 126 LYS A N 1
ATOM 1001 C CA . LYS A 1 126 ? 5.208 -12.758 22.826 1.00 78.75 126 LYS A CA 1
ATOM 1002 C C . LYS A 1 126 ? 5.570 -14.218 22.556 1.00 78.75 126 LYS A C 1
ATOM 1004 O O . LYS A 1 126 ? 6.337 -14.803 23.313 1.00 78.75 126 LYS A O 1
ATOM 1009 N N . VAL A 1 127 ? 5.001 -14.794 21.504 1.00 71.56 127 VAL A N 1
ATOM 1010 C CA . VAL A 1 127 ? 5.410 -16.109 21.000 1.00 71.56 127 VAL A CA 1
ATOM 1011 C C . VAL A 1 127 ? 6.513 -15.859 19.974 1.00 71.56 127 VAL A C 1
ATOM 1013 O O . VAL A 1 127 ? 6.292 -15.092 19.034 1.00 71.56 127 VAL A O 1
ATOM 1016 N N . GLU A 1 128 ? 7.701 -16.413 20.217 1.00 56.31 128 GLU A N 1
ATOM 1017 C CA . GLU A 1 128 ? 8.851 -16.356 19.298 1.00 56.31 128 GLU A CA 1
ATOM 1018 C C . GLU A 1 128 ? 8.854 -17.523 18.311 1.00 56.31 128 GLU A C 1
ATOM 1020 O O . GLU A 1 128 ? 8.429 -18.633 18.707 1.00 56.31 128 GLU A O 1
#